Protein AF-A0A7W1HDA9-F1 (afdb_monomer)

Solvent-accessible surface area (backbone atoms only — not comparable to full-atom values): 10350 Å² total; per-residue (Å²): 129,88,81,82,78,81,49,74,42,70,48,78,48,80,42,79,52,98,91,39,84,36,40,37,39,32,27,74,41,50,80,38,88,79,46,48,70,69,43,72,48,71,54,93,78,53,75,65,56,56,55,52,51,41,56,68,68,38,86,60,86,72,80,67,69,74,74,72,78,75,83,66,65,95,54,85,68,82,69,70,80,74,76,77,67,77,85,69,69,46,69,66,56,51,46,53,55,33,48,78,72,75,41,54,67,66,57,53,34,50,47,32,33,73,76,64,72,31,75,54,64,89,74,58,50,64,70,54,45,51,54,51,47,55,52,48,53,53,49,51,52,55,60,71,68,55,89,80,76,83,83,84,82,84,83,85,86,88,86,131

Radius of gyration: 28.86 Å; Cα contacts (8 Å, |Δi|>4): 126; chains: 1; bounding box: 52×48×93 Å

Sequence (160 aa):
GLEYFVDVMVEVSMQERDGEITRVFQVVKSNSPAFEVGFEMTGNIGFKDFLEHMKAEQALELAFDKPAKSEIPEFIEDKTPISIAPQMMTIDDLIKKAEVNGFKQADIVTGAKVYHNQPNIYHLKAEQIADLDLRMSARIAKTNAQPSAEVRNIKRARTA

Structure (mmCIF, N/CA/C/O backbone):
data_AF-A0A7W1HDA9-F1
#
_entry.id   AF-A0A7W1HDA9-F1
#
loop_
_atom_site.group_PDB
_atom_site.id
_atom_site.type_symbol
_atom_site.label_atom_id
_atom_site.label_alt_id
_atom_site.label_comp_id
_atom_site.label_asym_id
_atom_site.label_entity_id
_atom_site.label_seq_id
_atom_site.pdbx_PDB_ins_code
_atom_site.Cartn_x
_atom_site.Cartn_y
_atom_site.Cartn_z
_atom_site.occupancy
_atom_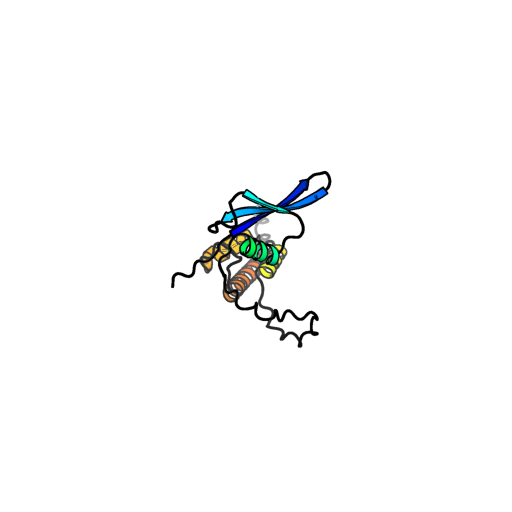site.B_iso_or_equiv
_atom_site.auth_seq_id
_atom_site.auth_comp_id
_atom_site.auth_asym_id
_atom_site.auth_atom_id
_atom_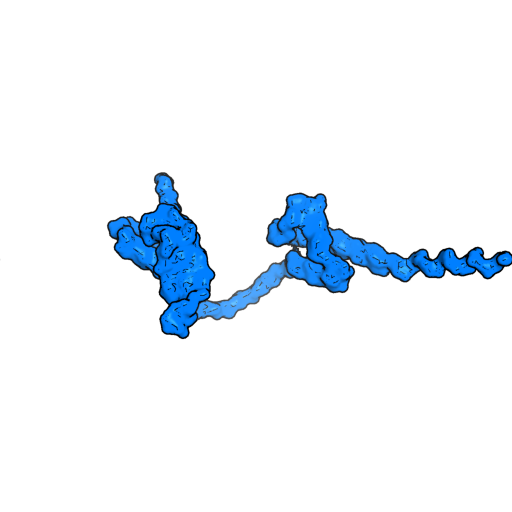site.pdbx_PDB_model_num
ATOM 1 N N . GLY A 1 1 ? -14.490 -23.528 14.560 1.00 43.69 1 GLY A N 1
ATOM 2 C CA . GLY A 1 1 ? -15.251 -22.281 14.754 1.00 43.69 1 GLY A CA 1
ATOM 3 C C . GLY A 1 1 ? -14.986 -21.391 13.564 1.00 43.69 1 GLY A C 1
ATOM 4 O O . GLY A 1 1 ? -13.918 -21.519 12.985 1.00 43.69 1 GLY A O 1
ATOM 5 N N . LEU A 1 2 ? -15.944 -20.557 13.162 1.00 48.12 2 LEU A N 1
ATOM 6 C CA . LEU A 1 2 ? -15.665 -19.486 12.203 1.00 48.12 2 LEU A CA 1
ATOM 7 C C . LEU A 1 2 ? -14.861 -18.424 12.952 1.00 48.12 2 LEU A C 1
ATOM 9 O O . LEU A 1 2 ? -15.396 -17.750 13.828 1.00 48.12 2 LEU A O 1
ATOM 13 N N . GLU A 1 3 ? -13.565 -18.353 12.676 1.00 61.28 3 GLU A N 1
ATOM 14 C CA . GLU A 1 3 ? -12.723 -17.255 13.135 1.00 61.28 3 GLU A CA 1
ATOM 15 C C . GLU A 1 3 ? -13.185 -15.998 12.393 1.00 61.28 3 GLU A C 1
ATOM 17 O O . GLU A 1 3 ? -13.087 -15.910 11.167 1.00 61.28 3 GLU A O 1
ATOM 22 N N . TYR A 1 4 ? -13.780 -15.053 13.119 1.00 63.88 4 TYR A N 1
ATOM 23 C CA . TYR A 1 4 ? -14.140 -13.760 12.553 1.00 63.88 4 TYR A CA 1
ATOM 24 C C . TYR A 1 4 ? -12.868 -12.919 12.472 1.00 63.88 4 TYR A C 1
ATOM 26 O O . TYR A 1 4 ? -12.423 -12.345 13.463 1.00 63.88 4 TYR A O 1
ATOM 34 N N . PHE A 1 5 ? -12.256 -12.881 11.291 1.00 76.00 5 PHE A N 1
ATOM 35 C CA . PHE A 1 5 ? -11.143 -11.980 11.017 1.00 76.00 5 PHE A CA 1
ATOM 36 C C . PHE A 1 5 ? -11.669 -10.551 10.897 1.00 76.00 5 PHE A C 1
ATOM 38 O O . PHE A 1 5 ? -12.583 -10.286 10.113 1.00 76.00 5 PHE A O 1
ATOM 45 N N . VAL A 1 6 ? -11.083 -9.635 11.661 1.00 81.38 6 VAL A N 1
ATOM 46 C CA . VAL A 1 6 ? -11.303 -8.197 11.499 1.00 81.38 6 VAL A CA 1
ATOM 47 C C . VAL A 1 6 ? -10.395 -7.703 10.370 1.00 81.38 6 VAL A C 1
ATOM 49 O O . VAL A 1 6 ? -9.174 -7.789 10.477 1.00 81.38 6 VAL A O 1
ATOM 52 N N . ASP A 1 7 ? -10.999 -7.226 9.283 1.00 88.94 7 ASP A N 1
ATOM 53 C CA . ASP A 1 7 ? -10.341 -6.629 8.115 1.00 88.94 7 ASP A CA 1
ATOM 54 C C . ASP A 1 7 ? -10.691 -5.139 8.071 1.00 88.94 7 ASP A C 1
ATOM 56 O O . ASP A 1 7 ? -11.859 -4.775 7.903 1.00 88.94 7 ASP A O 1
ATOM 60 N N . VAL A 1 8 ? -9.680 -4.286 8.235 1.00 90.44 8 VAL A N 1
ATOM 61 C CA . VAL A 1 8 ? -9.805 -2.824 8.198 1.00 90.44 8 VAL A CA 1
ATOM 62 C C . VAL A 1 8 ? -8.730 -2.279 7.265 1.00 90.44 8 VAL A C 1
ATOM 64 O O . VAL A 1 8 ? -7.535 -2.461 7.497 1.00 90.44 8 VAL A O 1
ATOM 67 N N . MET A 1 9 ? -9.157 -1.592 6.209 1.00 94.50 9 MET A N 1
ATOM 68 C CA . MET A 1 9 ? -8.290 -0.887 5.271 1.00 94.50 9 MET A CA 1
ATOM 69 C C . MET A 1 9 ? -8.323 0.604 5.581 1.00 94.50 9 MET A C 1
ATOM 71 O O . MET A 1 9 ? -9.397 1.209 5.651 1.00 94.50 9 MET A O 1
ATOM 75 N N . VAL A 1 10 ? -7.137 1.189 5.716 1.00 95.19 10 VAL A N 1
ATOM 76 C CA . VAL A 1 10 ? -6.953 2.592 6.082 1.00 95.19 10 VAL A CA 1
ATOM 77 C C . VAL A 1 10 ? -6.145 3.293 5.000 1.00 95.19 10 VAL A C 1
ATOM 79 O O . VAL A 1 10 ? -5.069 2.829 4.619 1.00 95.19 10 VAL A O 1
ATOM 82 N N . GLU A 1 11 ? -6.659 4.415 4.517 1.00 95.62 11 GLU A N 1
ATOM 83 C CA . GLU A 1 11 ? -5.921 5.353 3.684 1.00 95.62 11 GLU A CA 1
ATOM 84 C C . GLU A 1 11 ? -5.221 6.378 4.575 1.00 95.62 11 GLU A C 1
ATOM 86 O O . GLU A 1 11 ? -5.792 6.881 5.543 1.00 95.62 11 GLU A O 1
ATOM 91 N N . VAL A 1 12 ? -3.963 6.679 4.258 1.00 94.50 12 VAL A N 1
ATOM 92 C CA . VAL A 1 12 ? -3.146 7.599 5.048 1.00 94.50 12 VAL A CA 1
ATOM 93 C C . VAL A 1 12 ? -2.776 8.799 4.197 1.00 94.50 12 VAL A C 1
ATOM 95 O O . VAL A 1 12 ? -2.088 8.659 3.187 1.00 94.50 12 VAL A O 1
ATOM 98 N N . SER A 1 13 ? -3.194 9.983 4.634 1.00 94.00 13 SER A N 1
ATOM 99 C CA . SER A 1 13 ? -2.916 11.253 3.961 1.00 94.00 13 SER A CA 1
ATO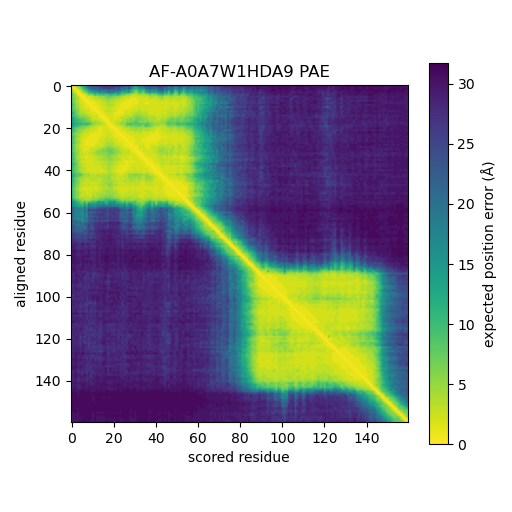M 100 C C . SER A 1 13 ? -2.301 12.270 4.923 1.00 94.00 13 SER A C 1
ATOM 102 O O . SER A 1 13 ? -2.410 12.150 6.143 1.00 94.00 13 SER A O 1
ATOM 104 N N . MET A 1 14 ? -1.612 13.271 4.377 1.00 94.75 14 MET A N 1
ATOM 105 C CA . MET A 1 14 ? -1.211 14.469 5.117 1.00 94.75 14 MET A CA 1
ATOM 106 C C . MET A 1 14 ? -2.169 15.592 4.739 1.00 94.75 14 MET A C 1
ATOM 108 O O . MET A 1 14 ? -2.343 15.870 3.553 1.00 94.75 14 MET A O 1
ATOM 112 N N . GLN A 1 15 ? -2.793 16.218 5.730 1.00 91.94 15 GLN A N 1
ATOM 113 C CA . GLN A 1 15 ? -3.765 17.290 5.538 1.00 91.94 15 GLN A CA 1
ATOM 114 C C . GLN A 1 15 ? -3.379 18.493 6.390 1.00 91.94 15 GLN A C 1
ATOM 116 O O . GLN A 1 15 ? -2.960 18.332 7.532 1.00 91.94 15 GLN A O 1
ATOM 121 N N . GLU A 1 16 ? -3.539 19.697 5.854 1.00 93.44 16 GLU A N 1
ATOM 122 C CA . GLU A 1 16 ? -3.465 20.917 6.653 1.00 93.44 16 GLU A CA 1
ATOM 123 C C . GLU A 1 16 ? -4.798 21.096 7.390 1.00 93.44 16 GLU A C 1
ATOM 125 O O . GLU A 1 16 ? -5.848 21.233 6.759 1.00 93.44 16 GLU A O 1
ATOM 130 N N . ARG A 1 17 ? -4.767 21.042 8.723 1.00 88.38 17 ARG A N 1
ATOM 131 C CA . ARG A 1 17 ? -5.922 21.279 9.598 1.00 88.38 17 ARG A CA 1
ATOM 132 C C . ARG A 1 17 ? -5.504 22.299 10.649 1.00 88.38 17 ARG A C 1
ATOM 134 O O . ARG A 1 17 ? -4.457 22.141 11.263 1.00 88.38 17 ARG A O 1
ATOM 141 N N . ASP A 1 18 ? -6.279 23.370 10.794 1.00 88.31 18 ASP A N 1
ATOM 142 C CA . ASP A 1 18 ? -6.004 24.458 11.746 1.00 88.31 18 ASP A CA 1
ATOM 143 C C . ASP A 1 18 ? -4.595 25.083 11.623 1.00 88.31 18 ASP A C 1
ATOM 145 O O . ASP A 1 18 ? -4.019 25.563 12.595 1.00 88.31 18 ASP A O 1
ATOM 149 N N . GLY A 1 19 ? -4.032 25.098 10.407 1.00 88.81 19 GLY A N 1
ATOM 150 C CA . GLY A 1 19 ? -2.687 25.618 10.130 1.00 88.81 19 GLY A CA 1
ATOM 151 C C . GLY A 1 19 ? -1.543 24.658 10.477 1.00 88.81 19 GLY A C 1
ATOM 152 O O . GLY A 1 19 ? -0.377 25.017 10.311 1.00 88.81 19 GLY A O 1
ATOM 153 N N . GLU A 1 20 ? -1.850 23.435 10.916 1.00 90.06 20 GLU A N 1
ATOM 154 C CA . GLU A 1 20 ? -0.875 22.380 11.181 1.00 90.06 20 GLU A CA 1
ATOM 155 C C . GLU A 1 20 ? -1.002 21.238 10.166 1.00 90.06 20 GLU A C 1
ATOM 157 O O . GLU A 1 20 ? -2.092 20.780 9.813 1.00 90.06 20 GLU A O 1
ATOM 162 N N . ILE A 1 21 ? 0.142 20.737 9.698 1.00 92.69 21 ILE A N 1
ATOM 163 C CA . ILE A 1 21 ? 0.179 19.556 8.836 1.00 92.69 21 ILE A CA 1
ATOM 164 C C . ILE A 1 21 ? -0.034 18.318 9.709 1.00 92.69 21 ILE A C 1
ATOM 166 O O . ILE A 1 21 ? 0.851 17.902 10.456 1.00 92.69 21 ILE A O 1
ATOM 170 N N . THR A 1 22 ? -1.202 17.703 9.572 1.00 92.88 22 THR A N 1
ATOM 171 C CA . THR A 1 22 ? -1.646 16.559 10.365 1.00 92.88 22 THR A CA 1
ATOM 172 C C . THR A 1 22 ? -1.731 15.305 9.502 1.00 92.88 22 THR A C 1
ATOM 174 O O . THR A 1 22 ? -2.244 15.322 8.383 1.00 92.88 22 THR A O 1
ATOM 177 N N . ARG A 1 23 ? -1.241 14.178 10.023 1.00 93.75 23 ARG A N 1
ATOM 178 C CA . ARG A 1 23 ? -1.436 12.868 9.395 1.00 93.75 23 ARG A CA 1
ATOM 179 C C . ARG A 1 23 ? -2.836 12.352 9.725 1.00 93.75 23 ARG A C 1
ATOM 181 O O . ARG A 1 23 ? -3.192 12.289 10.899 1.00 93.75 23 ARG A O 1
ATOM 188 N N . VAL A 1 24 ? -3.602 11.993 8.701 1.00 94.56 24 VAL A N 1
ATOM 189 C CA . VAL A 1 24 ? -4.984 11.514 8.808 1.00 94.56 24 VAL A CA 1
ATOM 190 C C . VAL A 1 24 ? -5.049 10.074 8.317 1.00 94.56 24 VAL A C 1
ATOM 192 O O . VAL A 1 24 ? -4.593 9.764 7.216 1.00 94.56 24 VAL A O 1
ATOM 195 N N . PHE A 1 25 ? -5.606 9.209 9.154 1.00 95.81 25 PHE A N 1
ATOM 196 C CA . PHE A 1 25 ? -5.836 7.791 8.918 1.00 95.81 25 PHE A CA 1
ATOM 197 C C . PHE A 1 25 ? -7.337 7.594 8.745 1.00 95.81 25 PHE A C 1
ATOM 199 O O . PHE A 1 25 ? -8.074 7.654 9.727 1.00 95.81 25 PHE A O 1
ATOM 206 N N . GLN A 1 26 ? -7.789 7.396 7.512 1.00 95.25 26 GLN A N 1
ATOM 207 C CA . GLN A 1 26 ? -9.205 7.276 7.184 1.00 95.25 26 GLN A CA 1
ATOM 208 C C . GLN A 1 26 ? -9.556 5.834 6.834 1.00 95.25 26 GLN A C 1
ATOM 210 O O . GLN A 1 26 ? -8.930 5.220 5.969 1.00 95.25 26 GLN A O 1
ATOM 215 N N . VAL A 1 27 ? -10.581 5.285 7.477 1.00 95.69 27 VAL A N 1
ATOM 216 C C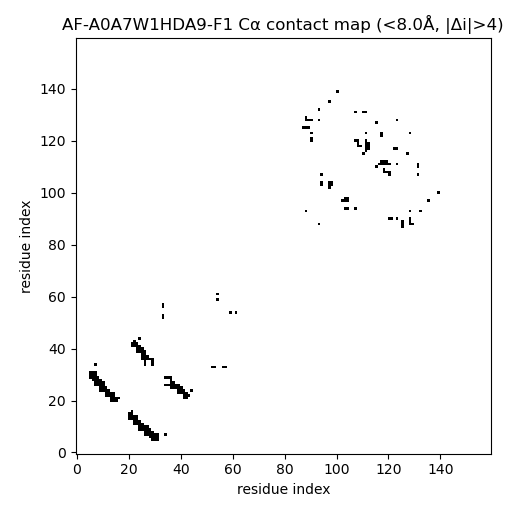A . VAL A 1 27 ? -11.087 3.946 7.166 1.00 95.69 27 VAL A CA 1
ATOM 217 C C . VAL A 1 27 ? -11.830 3.985 5.833 1.00 95.69 27 VAL A C 1
ATOM 219 O O . VAL A 1 27 ? -12.840 4.668 5.688 1.00 95.69 27 VAL A O 1
ATOM 222 N N . VAL A 1 28 ? -11.351 3.216 4.859 1.00 96.06 28 VAL A N 1
ATOM 223 C CA . VAL A 1 28 ? -11.914 3.158 3.495 1.00 96.06 28 VAL A CA 1
ATOM 224 C C . VAL A 1 28 ? -12.628 1.838 3.201 1.00 96.06 28 VAL A C 1
ATOM 226 O O . VAL A 1 28 ? -13.456 1.759 2.297 1.00 96.06 28 VAL A O 1
ATOM 229 N N . LYS A 1 29 ? -12.346 0.792 3.982 1.00 94.06 29 LYS A N 1
ATOM 230 C CA . LYS A 1 29 ? -13.063 -0.489 3.958 1.00 94.06 29 LYS A CA 1
ATOM 231 C C . LYS A 1 29 ? -12.971 -1.117 5.341 1.00 94.06 29 LYS A C 1
ATOM 233 O O . LYS A 1 29 ? -11.896 -1.125 5.930 1.00 94.06 29 LYS A O 1
ATOM 238 N N . SER A 1 30 ? -14.068 -1.670 5.840 1.00 92.44 30 SER A N 1
ATOM 239 C CA . SER A 1 30 ? -14.080 -2.379 7.117 1.00 92.44 30 SER A CA 1
ATOM 240 C C . SER A 1 30 ? -15.196 -3.414 7.147 1.00 92.44 30 SER A C 1
ATOM 242 O O . SER A 1 30 ? -16.264 -3.194 6.572 1.00 92.44 30 SER A O 1
ATOM 244 N N . ASN A 1 31 ? -14.948 -4.545 7.805 1.00 87.56 31 ASN A N 1
ATOM 245 C CA . ASN A 1 31 ? -15.989 -5.495 8.207 1.00 87.56 31 ASN A CA 1
ATOM 246 C C . ASN A 1 31 ? -16.291 -5.441 9.716 1.00 87.56 31 ASN A C 1
ATOM 248 O O . ASN A 1 31 ? -17.098 -6.231 10.207 1.00 87.56 31 ASN A O 1
ATOM 252 N N . SER A 1 32 ? -15.630 -4.540 10.446 1.00 84.25 32 SER A N 1
ATOM 253 C CA . SER A 1 32 ? -15.771 -4.387 11.889 1.00 84.25 32 SER A CA 1
ATOM 254 C C . SER A 1 32 ? -16.689 -3.213 12.215 1.00 84.25 32 SER A C 1
ATOM 256 O O . SER A 1 32 ? -16.453 -2.114 11.708 1.00 84.25 32 SER A O 1
ATOM 258 N N . PRO A 1 33 ? -17.683 -3.394 13.104 1.00 83.81 33 PRO A N 1
ATOM 259 C CA . PRO A 1 33 ? -18.539 -2.296 13.545 1.00 83.81 33 PRO A CA 1
ATOM 260 C C . PRO A 1 33 ? -17.775 -1.240 14.353 1.00 83.81 33 PRO A C 1
ATOM 262 O O . PRO A 1 33 ? -18.235 -0.114 14.428 1.00 83.81 33 PRO A O 1
ATOM 265 N N . ALA A 1 34 ? -16.603 -1.578 14.907 1.00 85.81 34 ALA A N 1
ATOM 266 C CA . ALA A 1 34 ? -15.770 -0.624 15.644 1.00 85.81 34 ALA A CA 1
A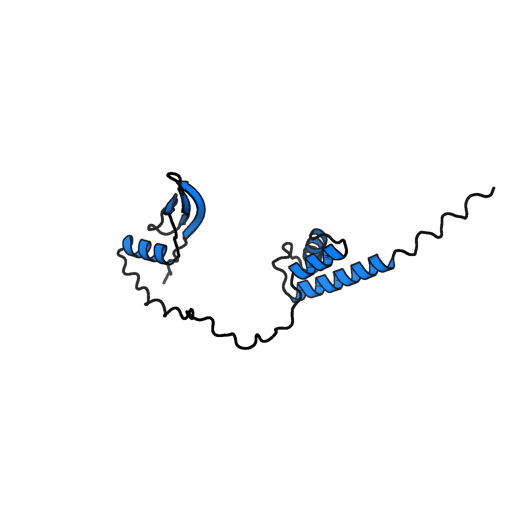TOM 267 C C . ALA A 1 34 ? -15.039 0.382 14.733 1.00 85.81 34 ALA A C 1
ATOM 269 O O . ALA A 1 34 ? -14.442 1.340 15.213 1.00 85.81 34 ALA A O 1
ATOM 270 N N . PHE A 1 35 ? -15.026 0.138 13.418 1.00 90.06 35 PHE A N 1
ATOM 271 C CA . PHE A 1 35 ? -14.362 0.989 12.435 1.00 90.06 35 PHE A CA 1
ATOM 272 C C . PHE A 1 35 ? -15.296 1.219 11.257 1.00 90.06 35 PHE A C 1
ATOM 274 O O . PHE A 1 35 ? -15.249 0.493 10.263 1.00 90.06 35 PHE A O 1
ATOM 281 N N . GLU A 1 36 ? -16.161 2.220 11.370 1.00 89.31 36 GLU A N 1
ATOM 282 C CA . GLU A 1 36 ? -17.039 2.610 10.272 1.00 89.31 36 GLU A CA 1
ATOM 283 C C . GLU A 1 36 ? -16.237 3.210 9.109 1.00 89.31 36 GLU A C 1
ATOM 285 O O . GLU A 1 36 ? -15.217 3.873 9.298 1.00 89.31 36 GLU A O 1
ATOM 290 N N . VAL A 1 37 ? -16.697 2.987 7.876 1.00 91.94 37 VAL A N 1
ATOM 291 C CA . VAL A 1 37 ? -16.098 3.636 6.702 1.00 91.94 37 VAL A CA 1
ATOM 292 C C . VAL A 1 37 ? -16.274 5.148 6.831 1.00 91.94 37 VAL A C 1
ATOM 294 O O . VAL A 1 37 ? -17.380 5.632 7.054 1.00 91.94 37 VAL A O 1
ATOM 297 N N . GLY A 1 38 ? -15.181 5.891 6.677 1.00 89.94 38 GLY A N 1
ATOM 298 C CA . GLY A 1 38 ? -15.122 7.329 6.921 1.00 89.94 38 GLY A CA 1
ATOM 299 C C . GLY A 1 38 ? -14.672 7.709 8.332 1.00 89.94 38 GLY A C 1
ATOM 300 O O . GLY A 1 38 ? -14.416 8.887 8.557 1.00 89.94 38 GLY A O 1
ATOM 301 N N . PHE A 1 39 ? -14.516 6.752 9.255 1.00 91.94 39 PHE A N 1
ATOM 302 C CA . PHE A 1 39 ? -13.877 7.006 10.546 1.00 91.94 39 PHE A CA 1
ATOM 303 C C . PHE A 1 39 ? -12.442 7.498 10.342 1.00 91.94 39 PHE A C 1
ATOM 305 O O . PHE A 1 39 ? -11.691 6.936 9.538 1.00 91.94 39 PHE A O 1
ATOM 312 N N . GLU A 1 40 ? -12.065 8.541 11.078 1.00 93.38 40 GLU A N 1
ATOM 313 C CA . GLU A 1 40 ? -10.753 9.168 10.987 1.00 93.38 40 GLU A CA 1
ATOM 314 C C . GLU A 1 40 ? -10.033 9.142 12.333 1.00 93.38 40 GLU A C 1
ATOM 316 O O . GLU A 1 40 ? -10.603 9.468 13.373 1.00 93.38 40 GLU A O 1
ATOM 321 N N . MET A 1 41 ? -8.740 8.840 12.288 1.00 92.88 41 MET A N 1
ATOM 322 C CA . MET A 1 41 ? -7.812 9.062 13.392 1.00 92.88 41 MET A CA 1
ATOM 323 C C . MET A 1 41 ? -6.717 10.019 12.928 1.00 92.88 41 MET A C 1
ATOM 325 O O . MET A 1 41 ? -6.252 9.943 11.789 1.00 92.88 41 MET A O 1
ATOM 329 N N . THR A 1 42 ? -6.291 10.930 13.797 1.00 93.00 42 THR A N 1
ATOM 330 C CA . THR A 1 42 ? -5.306 11.961 13.457 1.00 93.00 42 THR A CA 1
ATOM 331 C C . THR A 1 42 ? -4.104 11.925 14.393 1.00 93.00 42 THR A C 1
ATOM 333 O O . THR A 1 42 ? -4.197 11.506 15.544 1.00 93.00 42 THR A O 1
ATOM 336 N N . GLY A 1 43 ? -2.948 12.358 13.891 1.00 88.25 43 GLY A N 1
ATOM 337 C CA . GLY A 1 43 ? -1.702 12.401 14.657 1.00 88.25 43 GLY A CA 1
ATOM 338 C C . GLY A 1 43 ? -0.795 11.196 14.398 1.00 88.25 43 GLY A C 1
ATOM 339 O O . GLY A 1 43 ? -0.727 10.682 13.280 1.00 88.25 43 GLY A O 1
ATOM 340 N N . ASN A 1 44 ? -0.041 10.766 15.413 1.00 88.44 44 ASN A N 1
ATOM 341 C CA . ASN A 1 44 ? 0.930 9.675 15.286 1.00 88.44 44 ASN A CA 1
ATOM 342 C C . ASN A 1 44 ? 0.300 8.312 15.612 1.00 88.44 44 ASN A C 1
ATOM 344 O O . ASN A 1 44 ? 0.632 7.695 16.620 1.00 88.44 44 ASN A O 1
ATOM 348 N N . ILE A 1 45 ? -0.634 7.883 14.763 1.00 91.38 45 ILE A N 1
ATOM 349 C CA . ILE A 1 45 ? -1.379 6.632 14.939 1.00 91.38 45 ILE A CA 1
ATOM 350 C C . ILE A 1 45 ? -0.521 5.429 14.532 1.00 91.38 45 ILE A C 1
ATOM 352 O O . ILE A 1 45 ? 0.068 5.396 13.446 1.00 91.38 45 ILE A O 1
ATOM 356 N N . GLY A 1 46 ? -0.487 4.417 15.391 1.00 88.69 46 GLY A N 1
ATOM 357 C CA . GLY A 1 46 ? 0.096 3.105 15.150 1.00 88.69 46 GLY A CA 1
ATOM 358 C C . GLY A 1 46 ? -0.901 1.975 15.408 1.00 88.69 46 GLY A C 1
ATOM 359 O O . GLY A 1 46 ? -2.041 2.181 15.809 1.00 88.69 46 GLY A O 1
ATOM 360 N N . PHE A 1 47 ? -0.463 0.732 15.198 1.00 86.31 47 PHE A N 1
ATOM 361 C CA . PHE A 1 47 ? -1.317 -0.457 15.343 1.00 86.31 47 PHE A CA 1
ATOM 362 C C . PHE A 1 47 ? -1.965 -0.587 16.734 1.00 86.31 47 PHE A C 1
ATOM 364 O O . PHE A 1 47 ? -3.098 -1.045 16.862 1.00 86.31 47 PHE A O 1
ATOM 371 N N . LYS A 1 48 ? -1.252 -0.159 17.781 1.00 89.62 48 LYS A N 1
ATOM 372 C CA . LYS A 1 48 ? -1.734 -0.212 19.163 1.00 89.62 48 LYS A CA 1
ATOM 373 C C . LYS A 1 48 ? -3.001 0.628 19.365 1.00 89.62 48 LYS A C 1
ATOM 375 O O . LYS A 1 48 ? -3.897 0.170 20.067 1.00 89.62 48 LYS A O 1
ATOM 380 N N . ASP A 1 49 ? -3.097 1.787 18.723 1.00 90.06 49 ASP A N 1
ATOM 381 C CA . ASP A 1 49 ? -4.243 2.691 18.864 1.00 90.06 49 ASP A CA 1
ATOM 382 C C . ASP A 1 49 ? -5.523 2.064 18.289 1.00 90.06 49 ASP A C 1
ATOM 384 O O . ASP A 1 49 ? -6.592 2.174 18.883 1.00 90.06 49 ASP A O 1
ATOM 388 N N . PHE A 1 50 ? -5.409 1.298 17.196 1.00 87.62 50 PHE A N 1
ATOM 389 C CA . PHE A 1 50 ? -6.528 0.514 16.659 1.00 87.62 50 PHE A CA 1
ATOM 390 C C . PHE A 1 50 ? -6.987 -0.570 17.646 1.00 87.62 50 PHE A C 1
ATOM 392 O O . PHE A 1 50 ? -8.184 -0.763 17.851 1.00 87.62 50 PHE A O 1
ATOM 399 N N . LEU A 1 51 ? -6.051 -1.267 18.301 1.00 86.19 51 LEU A N 1
ATOM 400 C CA . LEU A 1 51 ? -6.402 -2.269 19.313 1.00 86.19 51 LEU A CA 1
ATOM 401 C C . LEU A 1 51 ? -7.065 -1.645 20.544 1.00 86.19 51 LEU A C 1
ATOM 403 O O . LEU A 1 51 ? -7.968 -2.246 21.122 1.00 86.19 51 LEU A O 1
ATOM 407 N N . GLU A 1 52 ? -6.605 -0.472 20.975 1.00 86.81 52 GLU A N 1
ATOM 408 C CA . GLU A 1 52 ? -7.206 0.255 22.095 1.00 86.81 52 GLU A CA 1
ATOM 409 C C . GLU A 1 52 ? -8.615 0.747 21.751 1.00 86.81 52 GLU A C 1
ATOM 411 O O . GLU A 1 52 ? -9.526 0.549 22.555 1.00 86.81 52 GLU A O 1
ATOM 416 N N . HIS A 1 53 ? -8.825 1.269 20.539 1.00 85.62 53 HIS A N 1
ATOM 417 C CA . HIS A 1 53 ? -10.152 1.660 20.050 1.00 85.62 53 HIS A CA 1
ATOM 418 C C . HIS A 1 53 ? -11.126 0.476 20.015 1.00 85.62 53 HIS A C 1
ATOM 420 O O . HIS A 1 53 ? -12.233 0.561 20.545 1.00 85.62 53 HIS A O 1
ATOM 426 N N . MET A 1 54 ? -10.689 -0.680 19.501 1.00 81.44 54 MET A N 1
ATOM 427 C CA . MET A 1 54 ? -11.508 -1.900 19.509 1.00 81.44 54 MET A CA 1
ATOM 428 C C . MET A 1 54 ? -11.913 -2.337 20.917 1.00 81.44 54 MET A C 1
ATOM 430 O O . MET A 1 54 ? -13.053 -2.744 21.120 1.00 81.44 54 MET A O 1
ATOM 434 N N . LYS A 1 55 ? -10.995 -2.254 21.888 1.00 77.12 55 LYS A N 1
ATOM 435 C CA . LYS A 1 55 ? -11.280 -2.599 23.290 1.00 77.12 55 LYS A CA 1
ATOM 436 C C . LYS A 1 55 ? -12.269 -1.639 23.945 1.00 77.12 55 LYS A C 1
ATOM 438 O O . LYS A 1 55 ? -12.974 -2.044 24.863 1.00 77.12 55 LYS A O 1
ATOM 443 N N . ALA A 1 56 ? -12.281 -0.378 23.521 1.00 70.81 56 ALA A N 1
ATOM 444 C CA . ALA A 1 56 ? -13.181 0.631 24.063 1.00 70.81 56 ALA A CA 1
ATOM 445 C C . ALA A 1 56 ? -14.609 0.479 23.516 1.00 70.81 56 ALA A C 1
ATOM 447 O O . ALA A 1 56 ? -15.564 0.566 24.286 1.00 70.81 56 ALA A O 1
ATOM 448 N N . GLU A 1 57 ? -14.763 0.225 22.213 1.00 65.75 57 GLU A N 1
ATOM 449 C CA . GLU A 1 57 ? -16.085 0.107 21.580 1.00 65.75 57 GLU A CA 1
ATOM 450 C C . GLU A 1 57 ? -16.733 -1.266 21.755 1.00 65.75 57 GLU A C 1
ATOM 452 O O . GLU A 1 57 ? -17.946 -1.378 21.943 1.00 65.75 57 GLU A O 1
ATOM 457 N N . GLN A 1 58 ? -15.935 -2.331 21.715 1.00 59.34 58 GLN A N 1
ATOM 458 C CA . GLN A 1 58 ? -16.410 -3.677 21.974 1.00 59.34 58 GLN A CA 1
ATOM 459 C C . GLN A 1 58 ? -16.079 -4.023 23.421 1.00 59.34 58 GLN A C 1
ATOM 461 O O . GLN A 1 58 ? -15.013 -4.554 23.713 1.00 59.34 58 GLN A O 1
ATOM 466 N N . ALA A 1 59 ? -17.047 -3.849 24.324 1.00 48.41 59 ALA A N 1
ATOM 467 C CA . ALA A 1 59 ? -17.070 -4.526 25.628 1.00 48.41 59 ALA A CA 1
ATOM 468 C C . ALA A 1 59 ? -17.213 -6.065 25.491 1.00 48.41 59 ALA A C 1
ATOM 470 O O . ALA A 1 59 ? -17.763 -6.740 26.360 1.00 48.41 59 ALA A O 1
ATOM 471 N N . LEU A 1 60 ? -16.765 -6.628 24.367 1.00 47.50 60 LEU A N 1
ATOM 472 C CA . LEU A 1 60 ? -16.518 -8.041 24.204 1.00 47.50 60 LEU A CA 1
ATOM 473 C C . LEU A 1 60 ? -15.194 -8.301 24.913 1.00 47.50 60 LEU A C 1
ATOM 475 O O . LEU A 1 60 ? -14.188 -7.663 24.601 1.00 47.50 60 LEU A O 1
ATOM 479 N N . GLU A 1 61 ? -15.183 -9.250 25.844 1.00 44.88 61 GLU A N 1
ATOM 480 C CA . GLU A 1 61 ? -13.956 -9.888 26.308 1.00 44.88 61 GLU A CA 1
ATOM 481 C C . GLU A 1 61 ? -13.279 -10.571 25.110 1.00 44.88 61 GLU A C 1
ATOM 483 O O . GLU A 1 61 ? -13.349 -11.783 24.913 1.00 44.88 61 GLU A O 1
ATOM 488 N N . LEU A 1 62 ? -12.628 -9.784 24.257 1.00 50.25 62 LEU A N 1
ATOM 489 C CA . LEU A 1 62 ? -11.578 -10.268 23.395 1.00 50.25 62 LEU A CA 1
ATOM 490 C C . LEU A 1 62 ? -10.506 -10.722 24.376 1.00 50.25 62 LEU A C 1
ATOM 492 O O . LEU A 1 62 ? -9.764 -9.907 24.930 1.00 50.25 62 LEU A O 1
ATOM 496 N N . ALA A 1 63 ? -10.492 -12.026 24.651 1.00 46.12 63 ALA A N 1
ATOM 497 C CA . ALA A 1 63 ? -9.379 -12.713 25.273 1.00 46.12 63 ALA A CA 1
ATOM 498 C C . ALA A 1 63 ? -8.184 -12.569 24.326 1.00 46.12 63 ALA A C 1
ATOM 500 O O . ALA A 1 63 ? -7.818 -13.475 23.583 1.00 46.12 63 ALA A O 1
ATOM 501 N N . PHE A 1 64 ? -7.617 -11.366 24.296 1.00 49.69 64 PHE A N 1
ATOM 502 C CA . PHE A 1 64 ? -6.298 -11.129 23.779 1.00 49.69 64 PHE A CA 1
ATOM 503 C C . PHE A 1 64 ? -5.401 -11.894 24.731 1.00 49.69 64 PHE A C 1
ATOM 505 O O . PHE A 1 64 ? -5.115 -11.420 25.836 1.00 49.69 64 PHE A O 1
ATOM 512 N N . ASP A 1 65 ? -5.000 -13.095 24.318 1.00 49.00 65 ASP A N 1
ATOM 513 C CA . ASP A 1 65 ? -3.820 -13.717 24.884 1.00 49.00 65 ASP A CA 1
ATOM 514 C C . ASP A 1 65 ? -2.769 -12.621 24.966 1.00 49.00 65 ASP A C 1
ATOM 516 O O . ASP A 1 65 ? -2.509 -11.910 23.985 1.00 49.00 65 ASP A O 1
ATOM 520 N N . LYS A 1 66 ? -2.290 -12.397 26.193 1.00 52.38 66 LYS A N 1
ATOM 521 C CA . LYS A 1 66 ? -1.322 -11.355 26.520 1.00 52.38 66 LYS A CA 1
ATOM 522 C C . LYS A 1 66 ? -0.297 -11.355 25.390 1.00 52.38 66 LYS A C 1
ATOM 524 O O . LYS A 1 66 ? 0.301 -12.416 25.193 1.00 52.38 66 LYS A O 1
ATOM 529 N N . PRO A 1 67 ? -0.141 -10.251 24.628 1.00 53.12 67 PRO A N 1
ATOM 530 C CA . PRO A 1 67 ? 0.702 -10.260 23.445 1.00 53.12 67 PRO A CA 1
ATOM 531 C C . PRO A 1 67 ? 2.029 -10.862 23.870 1.00 53.12 67 PRO A C 1
ATOM 533 O O . PRO A 1 67 ? 2.618 -10.394 24.856 1.00 53.12 67 PRO A O 1
ATOM 536 N N . ALA A 1 68 ? 2.410 -11.971 23.221 1.00 57.56 68 ALA A N 1
ATOM 537 C CA . ALA A 1 68 ? 3.690 -12.609 23.476 1.00 57.56 68 ALA A CA 1
ATOM 538 C C . ALA A 1 68 ? 4.710 -11.477 23.492 1.00 57.56 68 ALA A C 1
ATOM 540 O O . ALA A 1 68 ? 4.675 -10.634 22.590 1.00 57.56 68 ALA A O 1
ATOM 541 N N . LYS A 1 69 ? 5.479 -11.369 24.589 1.00 50.72 69 LYS A N 1
ATOM 542 C CA . LYS A 1 69 ? 6.416 -10.260 24.787 1.00 50.72 69 LYS A CA 1
ATOM 543 C C . LYS A 1 69 ? 7.129 -10.058 23.466 1.00 50.72 69 LYS A C 1
ATOM 545 O O . LYS A 1 69 ? 7.754 -10.987 22.970 1.00 50.72 69 LYS A O 1
ATOM 550 N N . SER A 1 70 ? 6.940 -8.879 22.890 1.00 54.41 70 SER A N 1
ATOM 551 C CA . SER A 1 70 ? 7.586 -8.521 21.648 1.00 54.41 70 SER A CA 1
ATOM 552 C C . SER A 1 70 ? 9.082 -8.566 21.921 1.00 54.41 70 SER A C 1
ATOM 554 O O . SER A 1 70 ? 9.629 -7.637 22.507 1.00 54.41 70 SER A O 1
ATOM 556 N N . GLU A 1 71 ? 9.732 -9.661 21.537 1.00 52.38 71 GLU A N 1
ATOM 557 C CA . GLU A 1 71 ? 11.183 -9.779 21.433 1.00 52.38 71 GLU A CA 1
ATOM 558 C C . GLU A 1 71 ? 11.628 -8.971 20.213 1.00 52.38 71 GLU A C 1
ATOM 560 O O . GLU A 1 71 ? 12.229 -9.493 19.284 1.00 52.38 71 GLU A O 1
ATOM 565 N N . ILE A 1 72 ? 11.256 -7.691 20.164 1.00 55.75 72 ILE A N 1
ATOM 566 C CA . ILE A 1 72 ? 11.992 -6.732 19.360 1.00 55.75 72 ILE A CA 1
ATOM 567 C C . ILE A 1 72 ? 13.088 -6.279 20.314 1.00 55.75 72 ILE A C 1
ATOM 569 O O . ILE A 1 72 ? 12.776 -5.591 21.290 1.00 55.75 72 ILE A O 1
ATOM 573 N N . PRO A 1 73 ? 14.338 -6.719 20.115 1.00 49.28 73 PRO A N 1
ATOM 574 C CA . PRO A 1 73 ? 15.432 -6.273 20.948 1.00 49.28 73 PRO A CA 1
ATOM 575 C C . PRO A 1 73 ? 15.498 -4.745 20.879 1.00 49.28 73 PRO A C 1
ATOM 577 O O . PRO A 1 73 ? 15.614 -4.167 19.800 1.00 49.28 73 PRO A O 1
ATOM 580 N N . GLU A 1 74 ? 15.422 -4.087 22.035 1.00 59.06 74 GLU A N 1
ATOM 581 C CA . GLU A 1 74 ? 15.655 -2.639 22.174 1.00 59.06 74 GLU A CA 1
ATOM 582 C C . GLU A 1 74 ? 17.118 -2.274 21.832 1.00 59.06 74 GLU A C 1
ATOM 584 O O . GLU A 1 74 ? 17.472 -1.110 21.667 1.00 59.06 74 GLU A O 1
ATOM 589 N N . PHE A 1 75 ? 17.956 -3.296 21.643 1.00 55.38 75 PHE A N 1
ATOM 590 C CA . PHE A 1 75 ? 19.310 -3.217 21.131 1.00 55.38 75 PHE A CA 1
ATOM 591 C C . PHE A 1 75 ? 19.421 -4.017 19.838 1.00 55.38 75 PHE A C 1
ATOM 593 O O . PHE A 1 75 ? 19.150 -5.214 19.815 1.00 55.38 75 PHE A O 1
ATOM 600 N N . ILE A 1 76 ? 19.894 -3.376 18.772 1.00 52.84 76 ILE A N 1
ATOM 601 C CA . ILE A 1 76 ? 20.507 -4.095 17.657 1.00 52.84 76 ILE A CA 1
ATOM 602 C C . ILE A 1 76 ? 21.722 -4.808 18.260 1.00 52.84 76 ILE A C 1
ATOM 604 O O . ILE A 1 76 ? 22.757 -4.183 18.472 1.00 52.84 76 ILE A O 1
ATOM 608 N N . GLU A 1 77 ? 21.586 -6.090 18.604 1.00 55.03 77 GLU A N 1
ATOM 609 C CA . GLU A 1 77 ? 22.753 -6.948 18.777 1.00 55.03 77 GLU A CA 1
ATOM 610 C C . GLU A 1 77 ? 23.561 -6.843 17.486 1.00 55.03 77 GLU A C 1
ATOM 612 O O . GLU A 1 77 ? 23.013 -7.018 16.389 1.00 55.03 77 GLU A O 1
ATOM 617 N N . ASP A 1 78 ? 24.844 -6.501 17.620 1.00 57.12 78 ASP A N 1
ATOM 618 C CA . ASP A 1 78 ? 25.796 -6.528 16.521 1.00 57.12 78 ASP A CA 1
ATOM 619 C C . ASP A 1 78 ? 25.695 -7.899 15.868 1.00 57.12 78 ASP A C 1
ATOM 621 O O . ASP A 1 78 ? 26.079 -8.924 16.436 1.00 57.12 78 ASP A O 1
ATOM 625 N N . LYS A 1 79 ? 25.061 -7.899 14.693 1.00 54.16 79 LYS A N 1
ATOM 626 C CA . LYS A 1 79 ? 24.710 -9.100 13.957 1.00 54.16 79 LYS A CA 1
ATOM 627 C C . LYS A 1 79 ? 25.934 -10.000 13.901 1.00 54.16 79 LYS A C 1
ATOM 629 O O . LYS A 1 79 ? 27.005 -9.598 13.441 1.00 54.16 79 LYS A O 1
ATOM 634 N N . THR A 1 80 ? 25.717 -11.246 14.311 1.00 58.28 80 THR A N 1
ATOM 635 C CA . THR A 1 80 ? 26.423 -12.411 13.779 1.00 58.28 80 THR A CA 1
ATOM 636 C C . THR A 1 80 ? 26.832 -12.148 12.326 1.00 58.28 80 THR A C 1
ATOM 638 O O . THR A 1 80 ? 26.028 -11.584 11.572 1.00 58.28 80 THR A O 1
ATOM 641 N N . PRO A 1 81 ? 28.072 -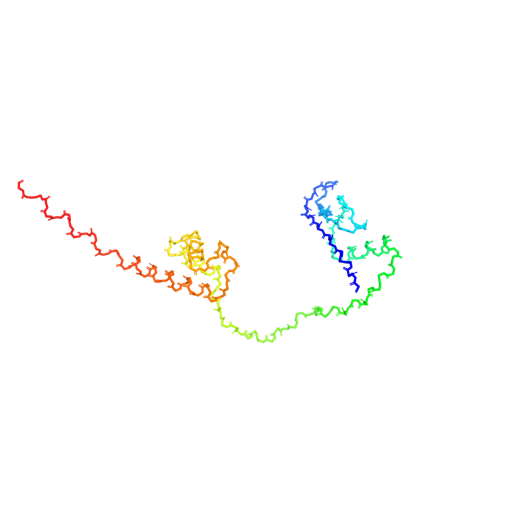12.486 11.918 1.00 52.84 81 PRO A N 1
ATOM 642 C CA . PRO A 1 81 ? 28.533 -12.183 10.574 1.00 52.84 81 PRO A CA 1
ATOM 643 C C . PRO A 1 81 ? 27.500 -12.732 9.604 1.00 52.84 81 PRO A C 1
ATOM 645 O O . PRO A 1 81 ? 27.207 -13.929 9.609 1.00 52.84 81 PRO A O 1
ATOM 648 N N . ILE A 1 82 ? 26.899 -11.808 8.850 1.00 57.25 82 ILE A N 1
ATOM 649 C CA . ILE A 1 82 ? 25.947 -12.089 7.788 1.00 57.25 82 ILE A CA 1
ATOM 650 C C . ILE A 1 82 ? 26.577 -13.220 6.992 1.00 57.25 82 ILE A C 1
ATOM 652 O O . ILE A 1 82 ? 27.619 -13.026 6.365 1.00 57.25 82 ILE A O 1
ATOM 656 N N . SER A 1 83 ? 25.995 -14.418 7.079 1.00 53.38 83 SER A N 1
ATOM 657 C CA . SER A 1 83 ? 26.324 -15.470 6.134 1.00 53.38 83 SER A CA 1
ATOM 658 C C . SER A 1 83 ? 25.998 -14.862 4.784 1.00 53.38 83 SER A C 1
ATOM 660 O O . SER A 1 83 ? 24.836 -14.555 4.506 1.00 53.38 83 SER A O 1
ATOM 662 N N . ILE A 1 84 ? 27.046 -14.545 4.026 1.00 54.91 84 ILE A N 1
ATOM 663 C CA . ILE A 1 84 ? 26.955 -13.968 2.697 1.00 54.91 84 ILE A CA 1
ATOM 664 C C . ILE A 1 84 ? 26.305 -15.061 1.859 1.00 54.91 84 ILE A C 1
ATOM 666 O O . ILE A 1 84 ? 26.981 -15.910 1.279 1.00 54.91 84 ILE A O 1
ATOM 670 N N . ALA A 1 85 ? 24.972 -15.085 1.857 1.00 58.06 85 ALA A N 1
ATOM 671 C CA . ALA A 1 85 ? 24.229 -15.807 0.852 1.00 58.06 85 ALA A CA 1
ATOM 672 C C . ALA A 1 85 ? 24.786 -15.316 -0.490 1.00 58.06 85 ALA A C 1
ATOM 674 O O . ALA A 1 85 ? 24.973 -14.101 -0.649 1.00 58.06 85 ALA A O 1
ATOM 675 N N . PRO A 1 86 ? 25.140 -16.224 -1.414 1.00 58.25 86 PRO A N 1
ATOM 676 C CA . PRO A 1 86 ? 25.694 -15.830 -2.699 1.00 58.25 86 PRO A CA 1
ATOM 677 C C . PRO A 1 86 ? 24.780 -14.763 -3.298 1.00 58.25 86 PRO A C 1
ATOM 679 O O . PRO A 1 86 ? 23.567 -14.964 -3.336 1.00 58.25 86 PRO A O 1
ATOM 682 N N . GLN A 1 87 ? 25.351 -13.611 -3.670 1.00 59.03 87 GLN A N 1
ATOM 683 C CA . GLN A 1 87 ? 24.614 -12.492 -4.256 1.00 59.03 87 GLN A CA 1
ATOM 684 C C . GLN A 1 87 ? 23.914 -12.993 -5.520 1.00 59.03 87 GLN A C 1
ATOM 686 O O . GLN A 1 87 ? 24.503 -13.058 -6.597 1.00 59.03 87 GLN A O 1
ATOM 691 N N . MET A 1 88 ? 22.665 -13.424 -5.368 1.00 65.50 88 MET A N 1
ATOM 692 C CA . MET A 1 88 ? 21.825 -13.777 -6.493 1.00 65.50 88 MET A CA 1
ATOM 693 C C . MET A 1 88 ? 21.455 -12.471 -7.170 1.00 65.50 88 MET A C 1
ATOM 695 O O . MET A 1 88 ? 21.001 -11.531 -6.518 1.00 65.50 88 MET A O 1
ATOM 699 N N . MET A 1 89 ? 21.690 -12.419 -8.472 1.00 77.00 89 MET A N 1
ATOM 700 C CA . MET A 1 89 ? 21.401 -11.248 -9.277 1.00 77.00 89 MET A CA 1
ATOM 701 C C . MET A 1 89 ? 19.928 -10.853 -9.111 1.00 77.00 89 MET A C 1
ATOM 703 O O . MET A 1 89 ? 19.036 -11.680 -9.320 1.00 77.00 89 MET A O 1
ATOM 707 N N . THR A 1 90 ? 19.675 -9.615 -8.689 1.00 86.56 90 THR A N 1
ATOM 708 C CA . THR A 1 90 ? 18.311 -9.119 -8.477 1.00 86.56 90 THR A CA 1
ATOM 709 C C . THR A 1 90 ? 17.711 -8.590 -9.780 1.00 86.56 90 THR A C 1
ATOM 711 O O . THR A 1 90 ? 18.415 -8.370 -10.770 1.00 86.56 90 THR A O 1
ATOM 714 N N . ILE A 1 91 ? 16.393 -8.368 -9.796 1.00 86.38 91 ILE A N 1
ATOM 715 C CA . ILE A 1 91 ? 15.727 -7.780 -10.964 1.00 86.38 91 ILE A CA 1
ATOM 716 C C . ILE A 1 91 ? 16.214 -6.351 -11.233 1.00 86.38 91 ILE A C 1
ATOM 718 O O . ILE A 1 91 ? 16.388 -5.972 -12.388 1.00 86.38 91 ILE A O 1
ATOM 722 N N . ASP A 1 92 ? 16.516 -5.589 -10.181 1.00 88.19 92 ASP A N 1
ATO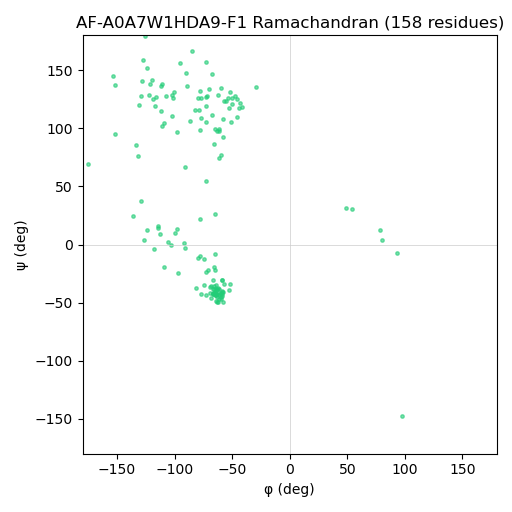M 723 C CA . ASP A 1 92 ? 17.038 -4.229 -10.304 1.00 88.19 92 ASP A CA 1
ATOM 724 C C . ASP A 1 92 ? 18.456 -4.229 -10.884 1.00 88.19 92 ASP A C 1
ATOM 726 O O . ASP A 1 92 ? 18.792 -3.370 -11.702 1.00 88.19 92 ASP A O 1
ATOM 730 N N . ASP A 1 93 ? 19.276 -5.224 -10.533 1.00 87.75 93 ASP A N 1
ATOM 731 C CA . ASP A 1 93 ? 20.601 -5.407 -11.134 1.00 87.75 93 ASP A CA 1
ATOM 732 C C . ASP A 1 93 ? 20.497 -5.785 -12.617 1.00 87.75 93 ASP A C 1
ATOM 734 O O . ASP A 1 93 ? 21.269 -5.284 -13.439 1.00 87.75 93 ASP A O 1
ATOM 738 N N . LEU A 1 94 ? 19.509 -6.612 -12.985 1.00 87.25 94 LEU A N 1
ATOM 739 C CA . LEU A 1 94 ? 19.226 -6.955 -14.382 1.00 87.25 94 LEU A CA 1
ATOM 740 C C . LEU A 1 94 ? 18.794 -5.723 -15.186 1.00 87.25 94 LEU A C 1
ATOM 742 O O . LEU A 1 94 ? 19.279 -5.526 -16.301 1.00 87.25 94 LEU A O 1
ATOM 746 N N . ILE A 1 95 ? 17.932 -4.874 -14.619 1.00 89.44 95 ILE A N 1
ATOM 747 C CA . ILE A 1 95 ? 17.488 -3.625 -15.254 1.00 89.44 95 ILE A CA 1
ATOM 748 C C . ILE A 1 95 ? 18.672 -2.676 -15.448 1.00 89.44 95 ILE A C 1
ATOM 750 O O . ILE A 1 95 ? 18.904 -2.219 -16.566 1.00 89.44 95 ILE A O 1
ATOM 754 N N . LYS A 1 96 ? 19.482 -2.449 -14.410 1.00 90.31 96 LYS A N 1
ATOM 755 C CA . LYS A 1 96 ? 20.681 -1.601 -14.513 1.00 90.31 96 LYS A CA 1
ATOM 756 C C . LYS A 1 96 ? 21.655 -2.124 -15.568 1.00 90.31 96 LYS A C 1
ATOM 758 O O . LYS A 1 96 ? 22.167 -1.354 -16.380 1.00 90.31 96 LYS A O 1
ATOM 763 N N . LYS A 1 97 ? 21.899 -3.438 -15.600 1.00 86.81 97 LYS A N 1
ATOM 764 C CA . LYS A 1 97 ? 22.768 -4.068 -16.604 1.00 86.81 97 LYS A CA 1
ATOM 765 C C . LYS A 1 97 ? 22.203 -3.905 -18.018 1.00 86.81 97 LYS A C 1
ATOM 767 O O . LYS A 1 97 ? 22.975 -3.650 -18.944 1.00 86.81 97 LYS A O 1
ATOM 772 N N . ALA A 1 98 ? 20.888 -4.011 -18.195 1.00 87.31 98 ALA A N 1
ATOM 773 C CA . ALA A 1 98 ? 20.225 -3.772 -19.473 1.00 87.31 98 ALA A CA 1
ATOM 774 C C . ALA A 1 98 ? 20.410 -2.323 -19.948 1.00 87.31 98 ALA A C 1
ATOM 776 O O . ALA A 1 98 ? 20.859 -2.110 -21.075 1.00 87.31 98 ALA A O 1
ATOM 777 N N . GLU A 1 99 ? 20.155 -1.345 -19.079 1.00 89.25 99 GLU A N 1
ATOM 778 C CA . GLU A 1 99 ? 20.262 0.085 -19.395 1.00 89.25 99 GLU A CA 1
ATOM 779 C C . GLU A 1 99 ? 21.684 0.489 -19.798 1.00 89.25 99 GLU A C 1
ATOM 781 O O . GLU A 1 99 ? 21.870 1.169 -20.809 1.00 89.25 99 GLU A O 1
ATOM 786 N N . VAL A 1 100 ? 22.701 -0.005 -19.082 1.00 88.56 100 VAL A N 1
ATOM 787 C CA . VAL A 1 100 ? 24.121 0.222 -19.418 1.00 88.56 100 VAL A CA 1
ATOM 788 C C . VAL A 1 100 ? 24.469 -0.295 -20.818 1.00 88.56 100 VAL A C 1
ATOM 790 O O . VAL A 1 100 ? 25.325 0.270 -21.494 1.00 88.56 100 VAL A O 1
ATOM 793 N N . ASN A 1 101 ? 23.795 -1.350 -21.277 1.00 85.06 101 ASN A N 1
ATOM 794 C CA . ASN A 1 101 ? 24.013 -1.946 -22.595 1.00 85.06 101 ASN A CA 1
ATOM 795 C C . ASN A 1 101 ? 22.995 -1.469 -23.651 1.00 85.06 101 ASN A C 1
ATOM 797 O O . ASN A 1 101 ? 22.911 -2.059 -24.729 1.00 85.06 101 ASN A O 1
ATOM 801 N N . GLY A 1 102 ? 22.229 -0.410 -23.362 1.00 85.12 102 GLY A N 1
ATOM 802 C CA . GLY A 1 102 ? 21.288 0.212 -24.299 1.00 85.12 102 GLY A CA 1
ATOM 803 C C . GLY A 1 102 ? 19.953 -0.520 -24.472 1.00 85.12 102 GLY A C 1
ATOM 804 O O . GLY A 1 102 ? 19.203 -0.203 -25.396 1.00 85.12 102 GLY A O 1
ATOM 805 N N . PHE A 1 103 ? 19.641 -1.485 -23.607 1.00 85.94 103 PHE A N 1
ATOM 806 C CA . PHE A 1 103 ? 18.347 -2.167 -23.570 1.00 85.94 103 PHE A CA 1
ATOM 807 C C . PHE A 1 103 ? 17.381 -1.434 -22.639 1.00 85.94 103 PHE A C 1
ATOM 809 O O . PHE A 1 103 ? 17.786 -0.846 -21.637 1.00 85.94 103 PHE A O 1
ATOM 816 N N . LYS A 1 104 ? 16.085 -1.470 -22.959 1.00 89.69 104 LYS A N 1
ATOM 817 C CA . LYS A 1 104 ? 15.042 -0.858 -22.125 1.00 89.69 104 LYS A CA 1
ATOM 818 C C . LYS A 1 104 ? 14.436 -1.899 -21.192 1.00 89.69 104 LYS A C 1
ATOM 820 O O . LYS A 1 104 ? 14.360 -3.078 -21.526 1.00 89.69 104 LYS A O 1
ATOM 825 N N . GLN A 1 105 ? 13.864 -1.450 -20.078 1.00 88.62 105 GLN A N 1
ATOM 826 C CA . GLN A 1 105 ? 13.075 -2.311 -19.186 1.00 88.62 105 GLN A CA 1
ATOM 827 C C . GLN A 1 105 ? 11.970 -3.087 -19.937 1.00 88.62 105 GLN A C 1
ATOM 829 O O . GLN A 1 105 ? 11.705 -4.248 -19.633 1.00 88.62 105 GLN A O 1
ATOM 834 N N . ALA A 1 106 ? 11.373 -2.490 -20.975 1.00 87.62 106 ALA A N 1
ATOM 835 C CA . ALA A 1 106 ? 10.388 -3.147 -21.838 1.00 87.62 106 ALA A CA 1
ATOM 836 C C . ALA A 1 106 ? 10.925 -4.412 -22.544 1.00 87.62 106 ALA A C 1
ATOM 838 O O . ALA A 1 106 ? 10.164 -5.355 -22.777 1.00 87.62 106 ALA A O 1
ATOM 839 N N . ASP A 1 107 ? 12.225 -4.471 -22.849 1.00 86.81 107 ASP A N 1
ATOM 840 C CA . ASP A 1 107 ? 12.860 -5.655 -23.438 1.00 86.81 107 ASP A CA 1
ATOM 841 C C . ASP A 1 107 ? 12.931 -6.808 -22.426 1.00 86.81 107 ASP A C 1
ATOM 843 O O . ASP A 1 107 ? 12.704 -7.964 -22.793 1.00 86.81 107 ASP A O 1
ATOM 847 N N . ILE A 1 108 ? 13.164 -6.495 -21.145 1.00 88.75 108 ILE A N 1
ATOM 848 C CA . ILE A 1 108 ? 13.140 -7.472 -20.045 1.00 88.75 108 ILE A CA 1
ATOM 849 C C . ILE A 1 108 ? 11.714 -7.978 -19.824 1.00 88.75 108 ILE A C 1
ATOM 851 O O . ILE A 1 108 ? 11.507 -9.187 -19.744 1.00 88.75 108 ILE A O 1
ATOM 855 N N . VAL A 1 109 ? 10.718 -7.085 -19.793 1.00 90.69 109 VAL A N 1
ATOM 856 C CA . VAL A 1 109 ? 9.295 -7.460 -19.665 1.00 90.69 109 VAL A CA 1
ATOM 857 C C . VAL A 1 109 ? 8.866 -8.376 -20.812 1.00 90.69 109 VAL A C 1
ATOM 859 O O . VAL A 1 109 ? 8.197 -9.388 -20.597 1.00 90.69 109 VAL A O 1
ATOM 862 N N . THR A 1 110 ? 9.300 -8.066 -22.034 1.00 90.00 110 THR A N 1
ATOM 863 C CA . THR A 1 110 ? 9.040 -8.910 -23.205 1.00 90.00 110 THR A CA 1
ATOM 864 C C . THR A 1 110 ? 9.697 -10.282 -23.049 1.00 90.00 110 THR A C 1
ATOM 866 O O . THR A 1 110 ? 9.044 -11.298 -23.283 1.00 90.00 110 THR A O 1
ATOM 869 N N . GLY A 1 111 ? 10.954 -10.337 -22.597 1.00 87.81 111 GLY A N 1
ATOM 870 C CA . GLY A 1 111 ? 11.648 -11.593 -22.303 1.00 87.81 111 GLY A CA 1
ATOM 871 C C . GLY A 1 111 ? 10.939 -12.426 -21.232 1.00 87.81 111 GLY A C 1
ATOM 872 O O . GLY A 1 111 ? 10.687 -13.611 -21.442 1.00 87.81 111 GLY A O 1
ATOM 873 N N . ALA A 1 112 ? 10.541 -11.806 -20.122 1.00 91.00 112 ALA A N 1
ATOM 874 C CA . ALA A 1 112 ? 9.833 -12.462 -19.025 1.00 91.00 112 ALA A CA 1
ATOM 875 C C . ALA A 1 112 ? 8.487 -13.057 -19.471 1.00 91.00 112 ALA A C 1
ATOM 877 O O . ALA A 1 112 ? 8.167 -14.206 -19.146 1.00 91.00 112 ALA A O 1
ATOM 878 N N . LYS A 1 113 ? 7.733 -12.322 -20.297 1.00 89.56 113 LYS A N 1
ATOM 879 C CA . LYS A 1 113 ? 6.480 -12.807 -20.882 1.00 89.56 113 LYS A CA 1
ATOM 880 C C . LYS A 1 113 ? 6.707 -13.983 -21.834 1.00 89.56 113 LYS A C 1
ATOM 882 O O . LYS A 1 113 ? 5.955 -14.949 -21.786 1.00 89.56 113 LYS A O 1
ATOM 887 N N . VAL A 1 114 ? 7.725 -13.915 -22.690 1.00 91.50 114 VAL A N 1
ATOM 888 C CA . VAL A 1 114 ? 7.983 -14.940 -23.716 1.00 91.50 114 VAL A CA 1
ATOM 889 C C . VAL A 1 114 ? 8.533 -16.235 -23.115 1.00 91.50 114 VAL A C 1
ATOM 891 O O . VAL A 1 114 ? 8.091 -17.311 -23.505 1.00 91.50 114 VAL A O 1
ATOM 894 N N . TYR A 1 115 ? 9.481 -16.154 -22.179 1.00 89.69 115 TYR A N 1
ATOM 895 C CA . TYR A 1 115 ? 10.209 -17.334 -21.688 1.00 89.69 115 TYR A CA 1
ATOM 896 C C . TYR A 1 115 ? 9.656 -17.912 -20.387 1.00 89.69 115 TYR A C 1
ATOM 898 O O . TYR A 1 115 ? 9.830 -19.099 -20.120 1.00 89.69 115 TYR A O 1
ATOM 906 N N . HIS A 1 116 ? 8.973 -17.099 -19.582 1.00 90.38 116 HIS A N 1
ATOM 907 C CA . HIS A 1 116 ? 8.490 -17.512 -18.264 1.00 90.38 116 HIS A CA 1
ATOM 908 C C . HIS A 1 116 ? 6.989 -17.279 -18.068 1.00 90.38 116 HIS A C 1
ATOM 910 O O . HIS A 1 116 ? 6.483 -17.516 -16.972 1.00 90.38 116 HIS A O 1
ATOM 916 N N . ASN A 1 117 ? 6.279 -16.822 -19.110 1.00 90.12 117 ASN A N 1
ATOM 917 C CA . ASN A 1 117 ? 4.861 -16.451 -19.065 1.00 90.12 117 ASN A CA 1
ATOM 918 C C . ASN A 1 117 ? 4.524 -15.515 -17.885 1.00 90.12 117 ASN A C 1
ATOM 920 O O . ASN A 1 117 ? 3.427 -15.561 -17.331 1.00 90.12 117 ASN A O 1
ATOM 924 N N . GLN A 1 118 ? 5.490 -14.679 -17.487 1.00 88.12 118 GLN A N 1
ATOM 925 C CA . GLN A 1 118 ? 5.376 -13.743 -16.374 1.00 88.12 118 GLN A CA 1
ATOM 926 C C . GLN A 1 118 ? 5.341 -12.315 -16.923 1.00 88.12 118 GLN A C 1
ATOM 928 O O . GLN A 1 118 ? 6.381 -11.789 -17.324 1.00 88.12 118 GLN A O 1
ATOM 933 N N . PRO A 1 119 ? 4.158 -11.675 -16.991 1.00 83.31 119 PRO A N 1
ATOM 934 C CA . PRO A 1 119 ? 4.048 -10.305 -17.480 1.00 83.31 119 PRO A CA 1
ATOM 935 C C . PRO A 1 119 ? 4.607 -9.288 -16.479 1.00 83.31 119 PRO A C 1
ATOM 937 O O . PRO A 1 119 ? 4.993 -8.194 -16.882 1.00 83.31 119 PRO A O 1
ATOM 940 N N . ASN A 1 120 ? 4.659 -9.638 -15.189 1.00 88.31 120 ASN A N 1
ATOM 941 C CA . ASN A 1 120 ? 5.219 -8.787 -14.153 1.00 88.31 120 ASN A CA 1
ATOM 942 C C . ASN A 1 120 ? 6.622 -9.270 -13.764 1.00 88.31 120 ASN A C 1
ATOM 944 O O . ASN A 1 120 ? 6.790 -10.308 -13.126 1.00 88.31 120 ASN A O 1
ATOM 948 N N . ILE A 1 121 ? 7.630 -8.478 -14.125 1.00 87.19 121 ILE A N 1
ATOM 949 C CA . ILE A 1 121 ? 9.042 -8.777 -13.867 1.00 87.19 121 ILE A CA 1
ATOM 950 C C . ILE A 1 121 ? 9.405 -8.811 -12.375 1.00 87.19 121 ILE A C 1
ATOM 952 O O . ILE A 1 121 ? 10.371 -9.472 -12.007 1.00 87.19 121 ILE A O 1
ATOM 956 N N . TYR A 1 122 ? 8.618 -8.174 -11.504 1.00 88.56 122 TYR A N 1
ATOM 957 C CA . TYR A 1 122 ? 8.861 -8.178 -10.056 1.00 88.56 122 TYR A CA 1
ATOM 958 C C . TYR A 1 122 ? 8.432 -9.483 -9.368 1.00 88.56 122 TYR A C 1
ATOM 960 O O . TYR A 1 122 ? 8.768 -9.701 -8.209 1.00 88.56 122 TYR A O 1
ATOM 968 N N . HIS A 1 123 ? 7.725 -10.374 -10.073 1.00 88.06 123 HIS A N 1
ATOM 969 C CA . HIS A 1 123 ? 7.364 -11.709 -9.576 1.00 88.06 123 HIS A CA 1
ATOM 970 C C . HIS A 1 123 ? 8.278 -12.818 -10.114 1.00 88.06 123 HIS A C 1
ATOM 972 O O . HIS A 1 123 ? 7.977 -14.004 -9.950 1.00 88.06 123 HIS A O 1
ATOM 978 N N . LEU A 1 124 ? 9.383 -12.458 -10.772 1.00 86.38 124 LEU A N 1
ATOM 979 C CA . LEU A 1 124 ? 10.352 -13.434 -11.253 1.00 86.38 124 LEU A CA 1
ATOM 980 C C . LEU A 1 124 ? 11.105 -14.067 -10.081 1.00 86.38 124 LEU A C 1
ATOM 982 O O . LEU A 1 124 ? 11.601 -13.388 -9.183 1.00 86.38 124 LEU A O 1
ATOM 986 N N . LYS A 1 125 ? 11.222 -15.392 -10.117 1.00 88.75 125 LYS A N 1
ATOM 987 C CA . LYS A 1 125 ? 12.090 -16.145 -9.208 1.00 88.75 125 LYS A CA 1
ATOM 988 C C . LYS A 1 125 ? 13.554 -15.938 -9.593 1.00 88.75 125 LYS A C 1
ATOM 990 O O . LYS A 1 125 ? 13.859 -15.691 -10.757 1.00 88.75 125 LYS A O 1
ATOM 995 N N . ALA A 1 126 ? 14.466 -16.142 -8.644 1.00 84.81 126 ALA A N 1
ATOM 996 C CA . ALA A 1 126 ? 15.906 -15.983 -8.868 1.00 84.81 126 ALA A CA 1
ATOM 997 C C . ALA A 1 126 ? 16.431 -16.792 -10.076 1.00 84.81 126 ALA A C 1
ATOM 999 O O . ALA A 1 126 ? 17.217 -16.285 -10.870 1.00 84.81 126 ALA A O 1
ATOM 1000 N N . GLU A 1 127 ? 15.928 -18.013 -10.274 1.00 87.19 127 GLU A N 1
ATOM 1001 C CA . GLU A 1 127 ? 16.271 -18.867 -11.424 1.00 87.19 127 GLU A CA 1
ATOM 1002 C C . GLU A 1 127 ? 15.860 -18.249 -12.769 1.00 87.19 127 GLU A C 1
ATOM 1004 O O . GLU A 1 127 ? 16.582 -18.343 -13.759 1.00 87.19 127 GLU A O 1
ATOM 1009 N N . GLN A 1 128 ? 14.707 -17.578 -12.800 1.00 88.38 128 GLN A N 1
ATOM 1010 C CA . GLN A 1 128 ? 14.179 -16.926 -13.999 1.00 88.38 128 GLN A CA 1
ATOM 1011 C C . GLN A 1 128 ? 14.957 -15.642 -14.308 1.00 88.38 128 GLN A C 1
ATOM 1013 O O . GLN A 1 128 ? 15.204 -15.328 -15.469 1.00 88.38 128 GLN A O 1
ATOM 1018 N N . ILE A 1 129 ? 15.395 -14.919 -13.273 1.00 88.75 129 ILE A N 1
ATOM 1019 C CA . ILE A 1 129 ? 16.264 -13.746 -13.429 1.00 88.75 129 ILE A CA 1
ATOM 1020 C C . ILE A 1 129 ? 17.619 -14.167 -14.017 1.00 88.75 129 ILE A C 1
ATOM 1022 O O . ILE A 1 129 ? 18.104 -13.516 -14.940 1.00 88.75 129 ILE A O 1
ATOM 1026 N N . ALA A 1 130 ? 18.194 -15.281 -13.553 1.00 88.56 130 ALA A N 1
ATOM 1027 C CA . ALA A 1 130 ? 19.446 -15.814 -14.088 1.00 88.56 130 ALA A CA 1
ATOM 1028 C C . ALA A 1 130 ? 19.329 -16.275 -15.557 1.00 88.56 130 ALA A C 1
ATOM 1030 O O . ALA A 1 130 ? 20.221 -15.991 -16.358 1.00 88.56 130 ALA A O 1
ATOM 1031 N N . ASP A 1 131 ? 18.230 -16.938 -15.944 1.00 87.56 131 ASP A N 1
ATOM 1032 C CA . ASP A 1 131 ? 17.992 -17.320 -17.350 1.00 87.56 131 ASP A CA 1
ATOM 1033 C C . ASP A 1 131 ? 17.843 -16.085 -18.254 1.00 87.56 131 ASP A C 1
ATOM 1035 O O . ASP A 1 131 ? 18.440 -16.014 -19.335 1.00 87.56 131 ASP A O 1
ATOM 1039 N N . LEU A 1 132 ? 17.098 -15.071 -17.800 1.00 88.88 132 LEU A N 1
ATOM 1040 C CA . LEU A 1 132 ? 16.965 -13.808 -18.527 1.00 88.88 132 LEU A CA 1
ATOM 1041 C C . LEU A 1 132 ? 18.298 -13.065 -18.644 1.00 88.88 132 LEU A C 1
ATOM 1043 O O . LEU A 1 132 ? 18.580 -12.518 -19.714 1.00 88.88 132 LEU A O 1
ATOM 1047 N N . ASP A 1 133 ? 19.136 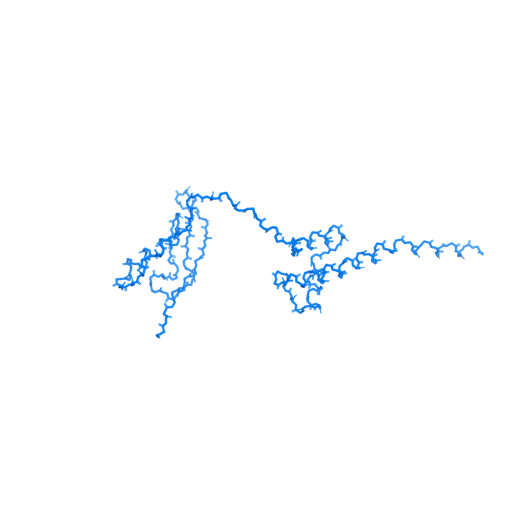-13.084 -17.605 1.00 89.44 133 ASP A N 1
ATOM 1048 C CA . ASP A 1 133 ? 20.476 -12.499 -17.664 1.00 89.44 133 ASP A CA 1
ATOM 1049 C C . ASP A 1 133 ? 21.348 -13.175 -18.721 1.00 89.44 133 ASP A C 1
ATOM 1051 O O . ASP A 1 133 ? 21.951 -12.502 -19.558 1.00 89.44 133 ASP A O 1
ATOM 1055 N N . LEU A 1 134 ? 21.368 -14.509 -18.748 1.00 88.75 134 LEU A N 1
ATOM 1056 C CA . LEU A 1 134 ? 22.158 -15.271 -19.713 1.00 88.75 134 LEU A CA 1
ATOM 1057 C C . LEU A 1 134 ? 21.729 -14.961 -21.154 1.00 88.75 134 LEU A C 1
ATOM 1059 O O . LEU A 1 134 ? 22.570 -14.740 -22.032 1.00 88.75 134 LEU A O 1
ATOM 1063 N N . ARG A 1 135 ? 20.419 -14.869 -21.398 1.00 87.06 135 ARG A N 1
ATOM 1064 C CA . ARG A 1 135 ? 19.862 -14.491 -22.708 1.00 87.06 135 ARG A CA 1
ATOM 1065 C C . ARG A 1 135 ? 20.199 -13.055 -23.082 1.00 87.06 135 ARG A C 1
ATOM 1067 O O . ARG A 1 135 ? 20.539 -12.787 -24.236 1.00 87.06 135 ARG A O 1
ATOM 1074 N N . MET A 1 136 ? 20.109 -12.134 -22.129 1.00 88.38 136 MET A N 1
ATOM 1075 C CA . MET A 1 136 ? 20.461 -10.737 -22.339 1.00 88.38 136 MET A CA 1
ATOM 1076 C C . MET A 1 136 ? 21.951 -10.601 -22.657 1.00 88.38 136 MET A C 1
ATOM 1078 O O . MET A 1 136 ? 22.296 -9.992 -23.665 1.00 88.38 136 MET A O 1
ATOM 1082 N N . SER A 1 137 ? 22.831 -11.230 -21.879 1.00 87.12 137 SER A N 1
ATOM 1083 C CA . SER A 1 137 ? 24.272 -11.275 -22.135 1.00 87.12 137 SER A CA 1
ATOM 1084 C C . SER A 1 137 ? 24.603 -11.882 -23.501 1.00 87.12 137 SER A C 1
ATOM 1086 O O . SER A 1 137 ? 25.431 -11.327 -24.223 1.00 87.12 137 SER A O 1
ATOM 1088 N N . ALA A 1 138 ? 23.918 -12.950 -23.917 1.00 86.44 138 ALA A N 1
ATOM 1089 C CA . ALA A 1 138 ? 24.074 -13.510 -25.260 1.00 86.44 138 ALA A CA 1
ATOM 1090 C C . ALA A 1 138 ? 23.637 -12.523 -26.360 1.00 86.44 138 ALA A C 1
ATOM 1092 O O . ALA A 1 138 ? 24.286 -12.414 -27.405 1.00 86.44 138 ALA A O 1
ATOM 1093 N N . ARG A 1 139 ? 22.558 -11.765 -26.128 1.00 84.25 139 ARG A N 1
ATOM 1094 C CA . ARG A 1 139 ? 22.071 -10.740 -27.061 1.00 84.25 139 ARG A CA 1
ATOM 1095 C C . ARG A 1 139 ? 23.018 -9.541 -27.134 1.00 84.25 139 ARG A C 1
ATOM 1097 O O . ARG A 1 139 ? 23.314 -9.096 -28.237 1.00 84.25 139 ARG A O 1
ATOM 1104 N N . ILE A 1 140 ? 23.545 -9.084 -25.999 1.00 84.75 140 ILE A N 1
ATOM 1105 C CA . ILE A 1 140 ? 24.584 -8.047 -25.908 1.00 84.75 140 ILE A CA 1
ATOM 1106 C C . ILE A 1 140 ? 25.824 -8.479 -26.695 1.00 84.75 140 ILE A C 1
ATOM 1108 O O . ILE A 1 140 ? 26.309 -7.725 -27.536 1.00 84.75 140 ILE A O 1
ATOM 1112 N N . ALA A 1 141 ? 26.308 -9.707 -26.482 1.00 82.12 141 ALA A N 1
ATOM 1113 C CA . ALA A 1 141 ? 27.466 -10.240 -27.197 1.00 82.12 141 ALA A CA 1
ATOM 1114 C C . ALA A 1 141 ? 27.242 -10.264 -28.718 1.00 82.12 141 ALA A C 1
ATOM 1116 O O . ALA A 1 141 ? 28.134 -9.898 -29.481 1.00 82.12 141 ALA A O 1
ATOM 1117 N N . LYS A 1 142 ? 26.034 -10.626 -29.169 1.00 80.19 142 LYS A N 1
ATOM 1118 C CA . LYS A 1 142 ? 25.673 -10.617 -30.592 1.00 80.19 142 LYS A CA 1
ATOM 1119 C C . LYS A 1 142 ? 25.628 -9.201 -31.178 1.00 80.19 142 LYS A C 1
ATOM 1121 O O . LYS A 1 142 ? 26.144 -8.996 -32.272 1.00 80.19 142 LYS A O 1
ATOM 1126 N N . THR A 1 143 ? 25.062 -8.234 -30.456 1.00 75.81 143 THR A N 1
ATOM 1127 C CA . THR A 1 143 ? 25.010 -6.825 -30.884 1.00 75.81 143 THR A CA 1
ATOM 1128 C C . THR A 1 143 ? 26.409 -6.201 -30.932 1.00 75.81 143 THR A C 1
ATOM 1130 O O . THR A 1 143 ? 26.760 -5.550 -31.914 1.00 75.81 143 THR A O 1
ATOM 1133 N N . ASN A 1 144 ? 27.252 -6.471 -29.931 1.00 68.44 144 ASN A N 1
ATOM 1134 C CA . ASN A 1 144 ? 28.627 -5.966 -29.867 1.00 68.44 144 ASN A CA 1
ATOM 1135 C C . ASN A 1 144 ? 29.569 -6.625 -30.888 1.00 68.44 144 ASN A C 1
ATOM 1137 O O . ASN A 1 144 ? 30.582 -6.033 -31.249 1.00 68.44 144 ASN A O 1
ATOM 1141 N N . ALA A 1 145 ? 29.244 -7.820 -31.390 1.00 64.31 145 ALA A N 1
ATOM 1142 C CA . ALA A 1 145 ? 29.999 -8.484 -32.454 1.00 64.31 145 ALA A CA 1
ATOM 1143 C C . ALA A 1 145 ? 29.680 -7.951 -33.869 1.00 64.31 145 ALA A C 1
ATOM 1145 O O . ALA A 1 145 ? 30.411 -8.254 -34.812 1.00 64.31 145 ALA A O 1
ATOM 1146 N N . GLN A 1 146 ? 28.623 -7.147 -34.046 1.00 56.94 146 GLN A N 1
ATOM 1147 C CA . GLN A 1 146 ? 28.192 -6.659 -35.363 1.00 56.94 146 GLN A CA 1
ATOM 1148 C C . GLN A 1 146 ? 28.740 -5.304 -35.878 1.00 56.94 146 GLN A C 1
ATOM 1150 O O . GLN A 1 146 ? 28.412 -4.987 -37.023 1.00 56.94 146 GLN A O 1
ATOM 1155 N N . PRO A 1 147 ? 29.622 -4.516 -35.220 1.00 49.25 147 PRO A N 1
ATOM 1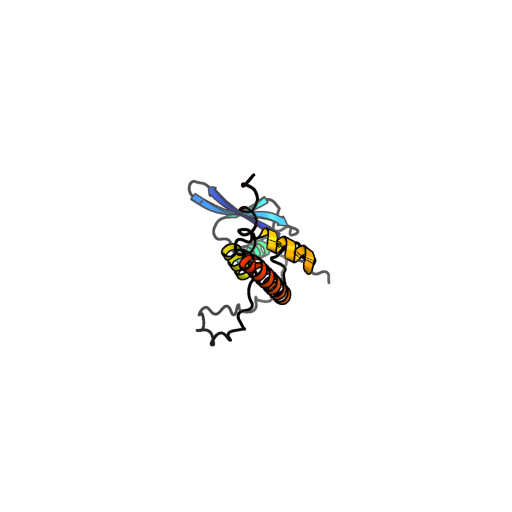156 C CA . PRO A 1 147 ? 30.064 -3.242 -35.796 1.00 49.25 147 PRO A CA 1
ATOM 1157 C C . PRO A 1 147 ? 31.134 -3.370 -36.909 1.00 49.25 147 PRO A C 1
ATOM 1159 O O . PRO A 1 147 ? 31.844 -2.408 -37.181 1.00 49.25 147 PRO A O 1
ATOM 1162 N N . SER A 1 148 ? 31.281 -4.517 -37.593 1.00 46.97 148 SER A N 1
ATOM 1163 C CA . SER A 1 148 ? 32.347 -4.709 -38.601 1.00 46.97 148 SER A CA 1
ATOM 1164 C C . SER A 1 148 ? 31.948 -5.398 -39.918 1.00 46.97 148 SER A C 1
ATOM 1166 O O . SER A 1 148 ? 32.813 -5.940 -40.603 1.00 46.97 148 SER A O 1
ATOM 1168 N N . ALA A 1 149 ? 30.676 -5.348 -40.337 1.00 50.94 149 ALA A N 1
ATOM 1169 C CA . ALA A 1 149 ? 30.253 -5.976 -41.602 1.00 50.94 149 ALA A CA 1
ATOM 1170 C C . ALA A 1 149 ? 29.685 -5.035 -42.686 1.00 50.94 149 ALA A C 1
ATOM 1172 O O . ALA A 1 149 ? 29.439 -5.504 -43.794 1.00 50.94 149 ALA A O 1
ATOM 1173 N N . GLU A 1 150 ? 29.524 -3.727 -42.445 1.00 47.56 150 GLU A N 1
ATOM 1174 C CA . GLU A 1 150 ? 28.733 -2.870 -43.357 1.00 47.56 150 GLU A CA 1
ATOM 1175 C C . GLU A 1 150 ? 29.506 -1.788 -44.141 1.00 47.56 150 GLU A C 1
ATOM 1177 O O . GLU A 1 150 ? 28.904 -0.991 -44.851 1.00 47.56 150 GLU A O 1
ATOM 1182 N N . VAL A 1 151 ? 30.849 -1.777 -44.121 1.00 48.84 151 VAL A N 1
ATOM 1183 C CA . VAL A 1 151 ? 31.642 -0.757 -44.861 1.00 48.84 151 VAL A CA 1
ATOM 1184 C C . VAL A 1 151 ? 32.269 -1.275 -46.172 1.00 48.84 151 VAL A C 1
ATOM 1186 O O . VAL A 1 151 ? 32.896 -0.517 -46.908 1.00 48.84 151 VAL A O 1
ATOM 1189 N N . ARG A 1 152 ? 32.090 -2.547 -46.558 1.00 45.72 152 ARG A N 1
ATOM 1190 C CA . ARG A 1 152 ? 32.778 -3.095 -47.753 1.00 45.72 152 ARG A CA 1
ATOM 1191 C C . ARG A 1 152 ? 32.042 -3.001 -49.093 1.00 45.72 152 ARG A C 1
ATOM 1193 O O . ARG A 1 152 ? 32.661 -3.345 -50.096 1.00 45.72 152 ARG A O 1
ATOM 1200 N N . ASN A 1 153 ? 30.805 -2.497 -49.167 1.00 49.91 153 ASN A N 1
ATOM 1201 C CA . ASN A 1 153 ? 30.009 -2.629 -50.402 1.00 49.91 153 ASN A CA 1
ATOM 1202 C C . ASN A 1 153 ? 29.654 -1.341 -51.173 1.00 49.91 153 ASN A C 1
ATOM 1204 O O . ASN A 1 153 ? 28.833 -1.401 -52.080 1.00 49.91 153 ASN A O 1
ATOM 1208 N N . ILE A 1 154 ? 30.289 -0.190 -50.897 1.00 52.41 154 ILE A N 1
ATOM 1209 C CA . ILE A 1 154 ? 29.938 1.092 -51.566 1.00 52.41 154 ILE A CA 1
ATOM 1210 C C . ILE A 1 154 ? 31.052 1.664 -52.475 1.00 52.41 154 ILE A C 1
ATOM 1212 O O . ILE A 1 154 ? 31.007 2.825 -52.863 1.00 52.41 154 ILE A O 1
ATOM 1216 N N . LYS A 1 155 ? 32.072 0.888 -52.873 1.00 50.28 155 LYS A N 1
ATOM 1217 C CA . LYS A 1 155 ? 33.136 1.389 -53.783 1.00 50.28 155 LYS A CA 1
ATOM 1218 C C . LYS A 1 155 ? 33.431 0.506 -55.004 1.00 50.28 155 LYS A C 1
ATOM 1220 O O . LYS A 1 155 ? 34.579 0.400 -55.421 1.00 50.28 155 LYS A O 1
ATOM 1225 N N . ARG A 1 156 ? 32.411 -0.115 -55.611 1.00 50.88 156 ARG A N 1
ATOM 1226 C CA . ARG A 1 156 ? 32.544 -0.768 -56.937 1.00 50.88 156 ARG A CA 1
ATOM 1227 C C . ARG A 1 156 ? 31.563 -0.291 -58.013 1.00 50.88 156 ARG A C 1
ATOM 1229 O O . ARG A 1 156 ? 31.501 -0.892 -59.075 1.00 50.88 156 ARG A O 1
ATOM 1236 N N . ALA A 1 157 ? 30.852 0.809 -57.789 1.00 54.69 157 ALA A N 1
ATOM 1237 C CA . ALA A 1 157 ? 29.961 1.381 -58.796 1.00 54.69 157 ALA A CA 1
ATOM 1238 C C . ALA A 1 157 ? 30.209 2.886 -58.939 1.00 54.69 157 ALA A C 1
ATOM 1240 O O . ALA A 1 157 ? 29.466 3.683 -58.378 1.00 54.69 157 ALA A O 1
ATOM 1241 N N . ARG A 1 158 ? 31.300 3.262 -59.622 1.00 50.75 158 ARG A N 1
ATOM 1242 C CA . ARG A 1 158 ? 31.481 4.550 -60.327 1.00 50.75 158 ARG A CA 1
ATOM 1243 C C . ARG A 1 158 ? 32.816 4.554 -61.084 1.00 50.75 158 ARG A C 1
ATOM 1245 O O . ARG A 1 158 ? 33.751 5.264 -60.734 1.00 50.75 158 ARG A O 1
ATOM 1252 N N . THR A 1 159 ? 32.871 3.734 -62.126 1.00 48.03 159 THR A N 1
ATOM 1253 C CA . THR A 1 159 ? 33.752 3.944 -63.281 1.00 48.03 159 THR A CA 1
ATOM 1254 C C . THR A 1 159 ? 33.082 3.295 -64.484 1.00 48.03 159 THR A C 1
ATOM 1256 O O . THR A 1 159 ? 33.169 2.083 -64.663 1.00 48.03 159 THR A O 1
ATOM 1259 N N . ALA A 1 160 ? 32.344 4.104 -65.237 1.00 43.94 160 ALA A N 1
ATOM 1260 C CA . ALA A 1 160 ? 32.003 3.928 -66.645 1.00 43.94 160 ALA A CA 1
ATOM 1261 C C . ALA A 1 160 ? 31.469 5.274 -67.141 1.00 43.94 160 ALA A C 1
ATOM 1263 O O . ALA A 1 160 ? 30.586 5.823 -66.441 1.00 43.94 160 ALA A O 1
#

Nearest PDB structures (foldseek):
  1emr-assembly1_A  TM=4.292E-01  e=6.016E+00  Homo sapiens

pLDDT: mean 76.85, std 17.17, range [43.69, 96.06]

Secondary structure (DSSP, 8-state):
-------EEEEEEEEEETTEEEEEEEEEEES-TTS-TT-EEESS--HHHHHHHHHHH--S-------------SS------------PPPHHHHHHHHHHTT--HHHHHHHHHHHH--S-GGG--HHHHHHHHHHHHHHHHHHHT-TTSSSSSSSSS---

Mean predicted aligned error: 20.0 Å

Foldseek 3Di:
DPDDDWDWDWDWDFDQDPNDTKIKTATCDTPDPLHDHGDIDIHDDDPVVVVVSCVVVDPPPPVPPPPPPPPPPPDPDPDDPPPCPPPLQDLVNLQVVCVVLVHHVVVLLVLCCPPVVDNDSNPDDSVRSVVSSVVSVVVSVVVVVPPPDPPPPDPPPDDD